Protein AF-A0A8T5R9I2-F1 (afdb_monomer_lite)

Structure (mmCIF, N/CA/C/O backbone):
data_AF-A0A8T5R9I2-F1
#
_entry.id   AF-A0A8T5R9I2-F1
#
loop_
_atom_site.group_PDB
_atom_site.id
_atom_site.type_symbol
_atom_site.label_atom_id
_atom_site.label_alt_id
_atom_site.label_comp_id
_atom_site.label_asym_id
_atom_site.label_entity_id
_atom_site.label_seq_id
_atom_site.pdbx_PDB_ins_code
_atom_site.Cartn_x
_atom_site.Cartn_y
_atom_site.Cartn_z
_atom_site.occupancy
_atom_site.B_iso_or_equiv
_atom_site.auth_seq_id
_atom_site.auth_comp_id
_atom_site.auth_asym_id
_atom_site.auth_atom_id
_atom_site.pdbx_PDB_model_num
ATOM 1 N N . MET A 1 1 ? 14.254 -10.189 0.862 1.00 51.22 1 MET A N 1
ATOM 2 C CA . MET A 1 1 ? 13.234 -10.394 -0.187 1.00 51.22 1 MET A CA 1
ATOM 3 C C . MET A 1 1 ? 13.047 -11.893 -0.341 1.00 51.22 1 MET A C 1
ATOM 5 O O . MET A 1 1 ? 14.048 -12.583 -0.498 1.00 51.22 1 MET A O 1
ATOM 9 N N . ASP A 1 2 ? 11.830 -12.402 -0.156 1.00 56.00 2 ASP A N 1
ATOM 10 C CA . ASP A 1 2 ? 11.563 -13.846 -0.142 1.00 56.00 2 ASP A CA 1
ATOM 11 C C . ASP A 1 2 ? 11.788 -14.453 -1.543 1.00 56.00 2 ASP A C 1
ATOM 13 O O . ASP A 1 2 ? 11.384 -13.859 -2.547 1.00 56.00 2 ASP A O 1
ATOM 17 N N . LYS A 1 3 ? 12.449 -15.617 -1.634 1.00 54.03 3 LYS A N 1
ATOM 18 C CA . LYS A 1 3 ? 12.781 -16.287 -2.913 1.00 54.03 3 LYS A CA 1
ATOM 19 C C . LYS A 1 3 ? 11.533 -16.571 -3.754 1.00 54.03 3 LYS A C 1
ATOM 21 O O . LYS A 1 3 ? 11.630 -16.648 -4.977 1.00 54.03 3 LYS A O 1
ATOM 26 N N . ASN A 1 4 ? 10.380 -16.708 -3.106 1.00 68.44 4 ASN A N 1
ATOM 27 C CA . ASN A 1 4 ? 9.101 -16.950 -3.763 1.00 68.44 4 ASN A CA 1
ATOM 28 C C . ASN A 1 4 ? 8.637 -15.747 -4.597 1.00 68.44 4 ASN A C 1
ATOM 30 O O . ASN A 1 4 ? 8.276 -15.930 -5.754 1.00 68.44 4 ASN A O 1
ATOM 34 N N . HIS A 1 5 ? 8.775 -14.519 -4.089 1.00 61.22 5 HIS A N 1
ATOM 35 C CA . HIS A 1 5 ? 8.391 -13.315 -4.839 1.00 61.22 5 HIS A CA 1
ATOM 36 C C . HIS A 1 5 ? 9.293 -13.054 -6.046 1.00 61.22 5 HIS A C 1
ATOM 38 O O . HIS A 1 5 ? 8.825 -12.597 -7.082 1.00 61.22 5 HIS A O 1
ATOM 44 N N . ILE A 1 6 ? 10.584 -13.392 -5.953 1.00 65.94 6 ILE A N 1
ATOM 45 C CA . ILE A 1 6 ? 11.497 -13.309 -7.105 1.00 65.94 6 ILE A CA 1
ATOM 46 C C . ILE A 1 6 ? 11.044 -14.263 -8.218 1.00 65.94 6 ILE A C 1
ATOM 48 O O . ILE A 1 6 ? 11.092 -13.900 -9.391 1.00 65.94 6 ILE A O 1
ATOM 52 N N . ARG A 1 7 ? 10.581 -15.468 -7.860 1.00 72.12 7 ARG A N 1
ATOM 53 C CA . ARG A 1 7 ? 10.082 -16.453 -8.831 1.00 72.12 7 ARG A CA 1
ATOM 54 C C . ARG A 1 7 ? 8.769 -16.019 -9.472 1.00 72.12 7 ARG A C 1
ATOM 56 O O . ARG A 1 7 ? 8.630 -16.195 -10.673 1.00 72.12 7 ARG A O 1
ATOM 63 N N . GLU A 1 8 ? 7.846 -15.438 -8.709 1.00 72.75 8 GLU A N 1
ATOM 64 C CA . GLU A 1 8 ? 6.582 -14.909 -9.246 1.00 72.75 8 GLU A CA 1
ATOM 65 C C . GLU A 1 8 ? 6.832 -13.795 -10.271 1.00 72.75 8 GLU A C 1
ATOM 67 O O . GLU A 1 8 ? 6.282 -13.832 -11.370 1.00 72.75 8 GLU A O 1
ATOM 72 N N . ILE A 1 9 ? 7.733 -12.861 -9.951 1.00 70.69 9 ILE A N 1
ATOM 73 C CA . ILE A 1 9 ? 8.132 -11.771 -10.851 1.00 70.69 9 ILE A CA 1
ATOM 74 C C . ILE A 1 9 ? 8.793 -12.316 -12.126 1.00 70.69 9 ILE A C 1
ATOM 76 O O . ILE A 1 9 ? 8.438 -11.907 -13.230 1.00 70.69 9 ILE A O 1
ATOM 80 N N . ASP A 1 10 ? 9.744 -13.246 -11.993 1.00 72.94 10 ASP A N 1
ATOM 81 C CA . ASP A 1 10 ? 10.422 -13.877 -13.135 1.00 72.94 10 ASP A CA 1
ATOM 82 C C . ASP A 1 10 ? 9.434 -14.633 -14.038 1.00 72.94 10 ASP A C 1
ATOM 84 O O . ASP A 1 10 ? 9.519 -14.561 -15.264 1.00 72.94 10 ASP A O 1
ATOM 88 N N . GLN A 1 11 ? 8.461 -15.322 -13.443 1.00 80.94 11 GLN A N 1
ATOM 89 C CA . GLN A 1 11 ? 7.458 -16.085 -14.175 1.00 80.94 11 GLN A CA 1
ATOM 90 C C . GLN A 1 11 ? 6.483 -15.172 -14.932 1.00 80.94 11 GLN A C 1
ATOM 92 O O . GLN A 1 11 ? 6.212 -15.429 -16.104 1.00 80.94 11 GLN A O 1
ATOM 97 N N . ASP A 1 12 ? 6.025 -14.077 -14.319 1.00 77.88 12 ASP A N 1
ATOM 98 C CA . ASP A 1 12 ? 5.183 -13.069 -14.977 1.00 77.88 12 ASP A CA 1
ATOM 99 C C . ASP A 1 12 ? 5.919 -12.379 -16.141 1.00 77.88 12 ASP A C 1
ATOM 101 O O . ASP A 1 12 ? 5.383 -12.260 -17.246 1.00 77.88 12 ASP A O 1
ATOM 105 N N . ILE A 1 13 ? 7.194 -12.015 -15.945 1.00 77.88 13 ILE A N 1
ATOM 106 C CA . ILE A 1 13 ? 8.041 -11.459 -17.011 1.00 77.88 13 ILE A CA 1
ATOM 107 C C . ILE A 1 13 ? 8.192 -12.464 -18.156 1.00 77.88 13 ILE A C 1
ATOM 109 O O . ILE A 1 13 ? 8.014 -12.098 -19.315 1.00 77.88 13 ILE A O 1
ATOM 113 N N . LYS A 1 14 ? 8.476 -13.737 -17.861 1.00 77.06 14 LYS A N 1
ATOM 114 C CA . LYS A 1 14 ? 8.624 -14.779 -18.887 1.00 77.06 14 LYS A CA 1
ATOM 115 C C . LYS A 1 14 ? 7.345 -15.009 -19.681 1.00 77.06 14 LYS A C 1
ATOM 117 O O . LYS A 1 14 ? 7.433 -15.163 -20.894 1.00 77.06 14 LYS A O 1
ATOM 122 N N . ILE A 1 15 ? 6.178 -15.003 -19.036 1.00 82.06 15 ILE A N 1
ATOM 123 C CA . ILE A 1 15 ? 4.882 -15.127 -19.722 1.00 82.06 15 ILE A CA 1
ATOM 124 C C . ILE A 1 15 ? 4.679 -13.950 -20.679 1.00 82.06 15 ILE A C 1
ATOM 126 O O . ILE A 1 15 ? 4.351 -14.155 -21.848 1.00 82.06 15 ILE A O 1
ATOM 130 N N . LYS A 1 16 ? 4.934 -12.724 -20.208 1.00 73.69 16 LYS A N 1
ATOM 131 C CA . LYS A 1 16 ? 4.809 -11.508 -21.020 1.00 73.69 16 LYS A CA 1
ATOM 132 C C . LYS A 1 16 ? 5.793 -11.493 -22.192 1.00 73.69 16 LYS A C 1
ATOM 134 O O . LYS A 1 16 ? 5.389 -11.178 -23.302 1.00 73.69 16 LYS A O 1
ATOM 139 N N . LEU A 1 17 ? 7.046 -11.902 -21.978 1.00 72.75 17 LEU A N 1
ATOM 140 C CA . LEU A 1 17 ? 8.055 -12.016 -23.039 1.00 72.75 17 LEU A CA 1
ATOM 141 C C . LEU A 1 17 ? 7.720 -13.125 -24.048 1.00 72.75 17 LEU A C 1
ATOM 143 O O . LEU A 1 17 ? 7.890 -12.928 -25.247 1.00 72.75 17 LEU A O 1
ATOM 147 N N . ALA A 1 18 ? 7.217 -14.274 -23.587 1.00 75.69 18 ALA A N 1
ATOM 148 C CA . ALA A 1 18 ? 6.818 -15.380 -24.457 1.00 75.69 18 ALA A CA 1
ATOM 149 C C . ALA A 1 18 ? 5.624 -15.007 -25.348 1.00 75.69 18 ALA A C 1
ATOM 151 O O . ALA A 1 18 ? 5.618 -15.342 -26.529 1.00 75.69 18 ALA A O 1
ATOM 152 N N . ALA A 1 19 ? 4.654 -14.257 -24.815 1.00 72.75 19 ALA A N 1
ATOM 153 C CA . ALA A 1 19 ? 3.534 -13.720 -25.590 1.00 72.75 19 ALA A CA 1
ATOM 154 C C . ALA A 1 19 ? 3.973 -12.726 -26.687 1.00 72.75 19 ALA A C 1
ATOM 156 O O . ALA A 1 19 ? 3.216 -12.464 -27.616 1.00 72.75 19 ALA A O 1
ATOM 157 N N . MET A 1 20 ? 5.194 -12.193 -26.589 1.00 69.75 20 MET A N 1
ATOM 158 C CA . MET A 1 20 ? 5.794 -11.253 -27.541 1.00 69.75 20 MET A CA 1
ATOM 159 C C . MET A 1 20 ? 6.828 -11.911 -28.471 1.00 69.75 20 MET A C 1
ATOM 161 O O . MET A 1 20 ? 7.540 -11.226 -29.206 1.00 69.75 20 MET A O 1
ATOM 165 N N . HIS A 1 21 ? 6.978 -13.236 -28.432 1.00 64.56 21 HIS A N 1
ATOM 166 C CA . HIS A 1 21 ? 7.962 -13.924 -29.259 1.00 64.56 21 HIS A CA 1
ATOM 167 C C . HIS A 1 21 ? 7.524 -13.939 -30.736 1.00 64.56 21 HIS A C 1
ATOM 169 O O . HIS A 1 21 ? 6.505 -14.534 -31.078 1.00 64.56 21 HIS A O 1
ATOM 175 N N . GLY A 1 22 ? 8.320 -13.333 -31.626 1.00 64.31 22 GLY A N 1
ATOM 176 C CA . GLY A 1 22 ? 8.081 -13.324 -33.081 1.00 64.31 22 GLY A CA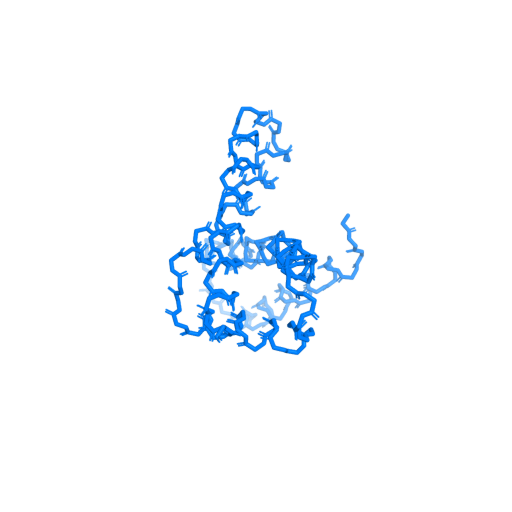 1
ATOM 177 C C . GLY A 1 22 ? 7.363 -12.082 -33.621 1.00 64.31 22 GLY A C 1
ATOM 178 O O . GLY A 1 22 ? 7.114 -11.987 -34.818 1.00 64.31 22 GLY A O 1
ATOM 179 N N . THR A 1 23 ? 7.060 -11.118 -32.758 1.00 65.50 23 THR A N 1
ATOM 180 C CA . THR A 1 23 ? 6.566 -9.788 -33.138 1.00 65.50 23 THR A CA 1
ATOM 181 C C . THR A 1 23 ? 7.727 -8.799 -33.257 1.00 65.50 23 THR A C 1
ATOM 183 O O . THR A 1 23 ? 8.582 -8.758 -32.372 1.00 65.50 23 THR A O 1
ATOM 186 N N . GLU A 1 24 ? 7.759 -7.987 -34.320 1.00 63.69 24 GLU A N 1
ATOM 187 C CA . GLU A 1 24 ? 8.683 -6.851 -34.461 1.00 63.69 24 GLU A CA 1
ATOM 188 C C . GLU A 1 24 ? 8.316 -5.760 -33.444 1.00 63.69 24 GLU A C 1
ATOM 190 O O . GLU A 1 24 ? 7.607 -4.806 -33.754 1.00 63.69 24 GLU A O 1
ATOM 195 N N . PHE A 1 25 ? 8.741 -5.918 -32.192 1.00 63.44 25 PHE A N 1
ATOM 196 C CA . PHE A 1 25 ? 8.564 -4.885 -31.177 1.00 63.44 25 PHE A CA 1
ATOM 197 C C . PHE A 1 25 ? 9.862 -4.139 -30.904 1.00 63.44 25 PHE A C 1
ATOM 199 O O . PHE A 1 25 ? 10.928 -4.727 -30.726 1.00 63.44 25 PHE A O 1
ATOM 206 N N . ASP A 1 26 ? 9.719 -2.819 -30.825 1.00 67.19 26 ASP A N 1
ATOM 207 C CA . ASP A 1 26 ? 10.735 -1.884 -30.367 1.00 67.19 26 ASP A CA 1
ATOM 208 C C . ASP A 1 26 ? 11.224 -2.284 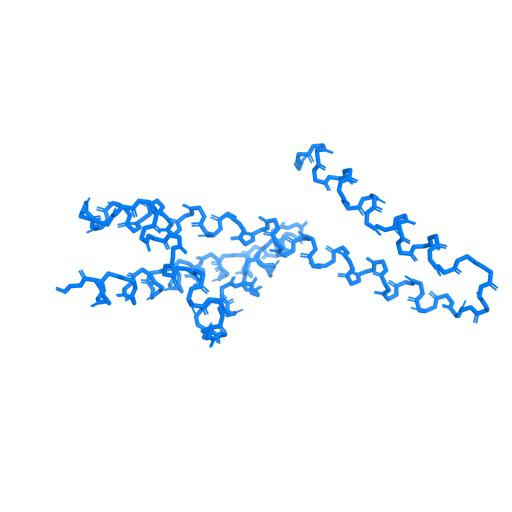-28.961 1.00 67.19 26 ASP A C 1
ATOM 210 O O . ASP A 1 26 ? 10.430 -2.590 -28.064 1.00 67.19 26 ASP A O 1
ATOM 214 N N . VAL A 1 27 ? 12.542 -2.258 -28.760 1.00 74.56 27 VAL A N 1
ATOM 215 C CA . VAL A 1 27 ? 13.227 -2.463 -27.474 1.00 74.56 27 VAL A CA 1
ATOM 216 C C . VAL A 1 27 ? 12.586 -1.626 -26.355 1.00 74.56 27 VAL A C 1
ATOM 218 O O . VAL A 1 27 ? 12.461 -2.091 -25.219 1.00 74.56 27 VAL A O 1
ATOM 221 N N . VAL A 1 28 ? 12.093 -0.427 -26.677 1.00 74.62 28 VAL A N 1
ATOM 222 C CA . VAL A 1 28 ? 11.351 0.457 -25.765 1.00 74.62 28 VAL A CA 1
ATOM 223 C C . VAL A 1 28 ? 10.088 -0.207 -25.206 1.00 74.62 28 VAL A C 1
ATOM 225 O O . VAL A 1 28 ? 9.790 -0.067 -24.017 1.00 74.62 28 VAL A O 1
ATOM 228 N N . LEU A 1 29 ? 9.349 -0.960 -26.024 1.00 77.50 29 LEU A N 1
ATOM 229 C CA . LEU A 1 29 ? 8.110 -1.623 -25.614 1.00 77.50 29 LEU A CA 1
ATOM 230 C C . LEU A 1 29 ? 8.399 -2.774 -24.641 1.00 77.50 29 LEU A C 1
ATOM 232 O O . LEU A 1 29 ? 7.724 -2.914 -23.620 1.00 77.50 29 LEU A O 1
ATOM 236 N N . MET A 1 30 ? 9.468 -3.535 -24.900 1.00 77.38 30 MET A N 1
ATOM 237 C CA . MET A 1 30 ? 9.937 -4.596 -24.005 1.00 77.38 30 MET A CA 1
ATOM 238 C C . MET A 1 30 ? 10.393 -4.032 -22.653 1.00 77.38 30 MET A C 1
ATOM 240 O O . MET A 1 30 ? 9.946 -4.509 -21.607 1.00 77.38 30 MET A O 1
ATOM 244 N N . TYR A 1 31 ? 11.216 -2.975 -22.652 1.00 79.00 31 TYR A N 1
ATOM 245 C CA . TYR A 1 31 ? 11.618 -2.301 -21.413 1.00 79.00 31 TYR A CA 1
ATOM 246 C C . TYR A 1 31 ? 10.412 -1.769 -20.642 1.00 79.00 31 TYR A C 1
ATOM 248 O O . TYR A 1 31 ? 10.341 -1.944 -19.427 1.00 79.00 31 TYR A O 1
ATOM 256 N N . THR A 1 32 ? 9.437 -1.181 -21.335 1.00 84.19 32 THR A N 1
ATOM 257 C CA . THR A 1 32 ? 8.218 -0.659 -20.707 1.00 84.19 32 THR A CA 1
ATOM 258 C C . THR A 1 32 ? 7.448 -1.764 -19.987 1.00 84.19 32 THR A C 1
ATOM 260 O O . THR A 1 32 ? 7.038 -1.575 -18.842 1.00 84.19 32 THR A O 1
ATOM 263 N N . ILE A 1 33 ? 7.291 -2.936 -20.606 1.00 83.12 33 ILE A N 1
ATOM 264 C CA . ILE A 1 33 ? 6.575 -4.075 -20.013 1.00 83.12 33 ILE A CA 1
ATOM 265 C C . ILE A 1 33 ? 7.314 -4.624 -18.794 1.00 83.12 33 ILE A C 1
ATOM 267 O O . ILE A 1 33 ? 6.696 -4.845 -17.746 1.00 83.12 33 ILE A O 1
ATOM 271 N N . VAL A 1 34 ? 8.629 -4.815 -18.903 1.00 81.88 34 VAL A N 1
ATOM 272 C CA . VAL A 1 34 ? 9.448 -5.339 -17.803 1.00 81.88 34 VAL A CA 1
ATOM 273 C C . VAL A 1 34 ? 9.450 -4.365 -16.626 1.00 81.88 34 VAL A C 1
ATOM 275 O O . VAL A 1 34 ? 9.139 -4.761 -15.503 1.00 81.88 34 VAL A O 1
ATOM 278 N N . VAL A 1 35 ? 9.724 -3.081 -16.875 1.00 83.81 35 VAL A N 1
ATOM 279 C CA . VAL A 1 35 ? 9.746 -2.046 -15.832 1.00 83.81 35 VAL A CA 1
ATOM 280 C C . VAL A 1 35 ? 8.371 -1.898 -15.187 1.00 83.81 35 VAL A C 1
ATOM 282 O O . VAL A 1 35 ? 8.286 -1.885 -13.963 1.00 83.81 35 VAL A O 1
ATOM 285 N N . SER A 1 36 ? 7.289 -1.875 -15.971 1.00 85.00 36 SER A N 1
ATOM 286 C CA . SER A 1 36 ? 5.929 -1.785 -15.423 1.00 85.00 36 SER A CA 1
ATOM 287 C C . SER A 1 36 ? 5.602 -2.975 -14.519 1.00 85.00 36 SER A C 1
ATOM 289 O O . SER A 1 36 ? 5.058 -2.792 -13.433 1.00 85.00 36 SER A O 1
ATOM 291 N N . SER A 1 37 ? 5.982 -4.189 -14.927 1.00 86.00 37 SER A N 1
ATOM 292 C CA . SER A 1 37 ? 5.739 -5.408 -14.142 1.00 86.00 37 SER A CA 1
ATOM 293 C C . SER A 1 37 ? 6.532 -5.407 -12.832 1.00 86.00 37 SER A C 1
ATOM 295 O O . SER A 1 37 ? 5.985 -5.723 -11.772 1.00 86.00 37 SER A O 1
ATOM 297 N N . LEU A 1 38 ? 7.797 -4.974 -12.875 1.00 84.38 38 LEU A N 1
ATOM 298 C CA . LEU A 1 38 ? 8.637 -4.816 -11.686 1.00 84.38 38 LEU A CA 1
ATOM 299 C C . LEU A 1 38 ? 8.084 -3.749 -10.738 1.00 84.38 38 LEU A C 1
ATOM 301 O O . LEU A 1 38 ? 7.968 -3.994 -9.539 1.00 84.38 38 LEU A O 1
ATOM 305 N N . THR A 1 39 ? 7.709 -2.581 -11.263 1.00 85.88 39 THR A N 1
ATOM 306 C CA . THR A 1 39 ? 7.147 -1.484 -10.471 1.00 85.88 39 THR A CA 1
ATOM 307 C C . THR A 1 39 ? 5.867 -1.905 -9.757 1.00 85.88 39 THR A C 1
ATOM 309 O O . THR A 1 39 ? 5.743 -1.649 -8.558 1.00 85.88 39 THR A O 1
ATOM 312 N N . THR A 1 40 ? 4.945 -2.578 -10.453 1.00 87.00 40 THR A N 1
ATOM 313 C CA . THR A 1 40 ? 3.709 -3.100 -9.849 1.00 87.00 40 THR A CA 1
ATOM 314 C C . THR A 1 40 ? 4.018 -4.118 -8.757 1.00 87.00 40 THR A C 1
ATOM 316 O O . THR A 1 40 ? 3.552 -3.966 -7.632 1.00 87.00 40 THR A O 1
ATOM 319 N N . SER A 1 41 ? 4.893 -5.086 -9.035 1.00 86.81 41 SER A N 1
ATOM 320 C CA . SER A 1 41 ? 5.231 -6.140 -8.071 1.00 86.81 41 SER A CA 1
ATOM 321 C C . SER A 1 41 ? 5.873 -5.585 -6.799 1.00 86.81 41 SER A C 1
ATOM 323 O O . SER A 1 41 ? 5.498 -5.959 -5.689 1.00 86.81 41 SER A O 1
ATOM 325 N N . ILE A 1 42 ? 6.817 -4.645 -6.934 1.00 85.94 42 ILE A N 1
ATOM 326 C CA . ILE A 1 42 ? 7.429 -3.976 -5.778 1.00 85.94 42 ILE A CA 1
ATOM 327 C C . ILE A 1 42 ? 6.355 -3.234 -4.982 1.00 85.94 42 ILE A C 1
ATOM 329 O O . ILE A 1 42 ? 6.329 -3.318 -3.756 1.00 85.94 42 ILE A O 1
ATOM 333 N N . ARG A 1 43 ? 5.457 -2.516 -5.660 1.00 89.06 43 ARG A N 1
ATOM 334 C CA . ARG A 1 43 ? 4.392 -1.763 -5.000 1.00 89.06 43 ARG A CA 1
ATOM 335 C C . ARG A 1 43 ? 3.448 -2.676 -4.213 1.00 89.06 43 ARG A C 1
ATOM 337 O O . ARG A 1 43 ? 3.162 -2.362 -3.059 1.00 89.06 43 ARG A O 1
ATOM 344 N N . ASP A 1 44 ? 3.041 -3.807 -4.781 1.00 89.88 44 ASP A N 1
ATOM 345 C CA . ASP A 1 44 ? 2.147 -4.769 -4.126 1.00 89.88 44 ASP A CA 1
ATOM 346 C C . ASP A 1 44 ? 2.792 -5.408 -2.894 1.00 89.88 44 ASP A C 1
ATOM 348 O O . ASP A 1 44 ? 2.182 -5.443 -1.823 1.00 89.88 44 ASP A O 1
ATOM 352 N N . ILE A 1 45 ? 4.057 -5.829 -3.000 1.00 89.69 45 ILE A N 1
ATOM 353 C CA . ILE A 1 45 ? 4.818 -6.383 -1.869 1.00 89.69 45 ILE A CA 1
ATOM 354 C C . ILE A 1 45 ? 4.855 -5.383 -0.710 1.00 89.69 45 ILE A C 1
ATOM 356 O O . ILE A 1 45 ? 4.521 -5.721 0.425 1.00 89.69 45 ILE A O 1
ATOM 360 N N . GLN A 1 46 ? 5.228 -4.137 -1.000 1.00 90.88 46 GLN A N 1
ATOM 361 C CA . GLN A 1 46 ? 5.404 -3.103 0.022 1.00 90.88 46 GLN A CA 1
ATOM 362 C C . GLN A 1 46 ? 4.082 -2.662 0.638 1.00 90.88 46 GLN A C 1
ATOM 364 O O . GLN A 1 46 ? 4.005 -2.276 1.805 1.00 90.88 46 GLN A O 1
ATOM 369 N N . PHE A 1 47 ? 3.012 -2.708 -0.140 1.00 93.50 47 PHE A N 1
ATOM 370 C CA . PHE A 1 47 ? 1.704 -2.341 0.349 1.00 93.50 47 PHE A CA 1
ATOM 371 C C . PHE A 1 47 ? 1.033 -3.446 1.168 1.00 93.50 47 PHE A C 1
ATOM 373 O O . PHE A 1 47 ? 0.334 -3.132 2.132 1.00 93.50 47 PHE A O 1
ATOM 380 N N . ASN A 1 48 ? 1.304 -4.720 0.878 1.00 93.31 48 ASN A N 1
ATOM 381 C CA . ASN A 1 48 ? 0.853 -5.835 1.714 1.00 93.31 48 ASN A CA 1
ATOM 382 C C . ASN A 1 48 ? 1.349 -5.715 3.166 1.00 93.31 48 ASN A C 1
ATOM 384 O O . ASN A 1 48 ? 0.632 -6.084 4.101 1.00 93.31 48 ASN A O 1
ATOM 388 N N . ASP A 1 49 ? 2.522 -5.118 3.389 1.00 92.88 49 ASP A N 1
ATOM 389 C CA . ASP A 1 49 ? 2.996 -4.781 4.735 1.00 92.88 49 ASP A CA 1
ATOM 390 C C . ASP A 1 49 ? 2.105 -3.738 5.420 1.00 92.88 49 ASP A C 1
ATOM 392 O O . ASP A 1 49 ? 1.719 -3.915 6.580 1.00 92.88 49 ASP A O 1
ATOM 396 N N . SER A 1 50 ? 1.684 -2.704 4.688 1.00 95.00 50 SER A N 1
ATOM 397 C CA . SER A 1 50 ? 0.729 -1.705 5.180 1.00 95.00 50 SER A CA 1
ATOM 398 C C . SER A 1 50 ? -0.645 -2.324 5.488 1.00 95.00 50 SER A C 1
ATOM 400 O O . SER A 1 50 ? -1.250 -1.993 6.509 1.00 95.00 50 SER A O 1
ATOM 402 N N . ILE A 1 51 ? -1.130 -3.270 4.674 1.00 95.44 51 ILE A N 1
ATOM 403 C CA . ILE A 1 51 ? -2.380 -4.016 4.927 1.00 95.44 51 ILE A CA 1
ATOM 404 C C . ILE A 1 51 ? -2.293 -4.853 6.207 1.00 95.44 51 ILE A C 1
ATOM 406 O O . ILE A 1 51 ? -3.211 -4.855 7.039 1.00 95.44 51 ILE A O 1
ATOM 410 N N . ARG A 1 52 ? -1.168 -5.547 6.400 1.00 95.06 52 ARG A N 1
ATOM 411 C CA . ARG A 1 52 ? -0.892 -6.332 7.609 1.00 95.06 52 ARG A CA 1
ATOM 412 C C . ARG A 1 52 ? -0.895 -5.448 8.853 1.00 95.06 52 ARG A C 1
ATOM 414 O O . ARG A 1 52 ? -1.446 -5.823 9.896 1.00 95.06 52 ARG A O 1
ATOM 421 N N . GLU A 1 53 ? -0.314 -4.259 8.738 1.00 95.38 53 GLU A N 1
ATOM 422 C CA . GLU A 1 53 ? -0.299 -3.263 9.799 1.00 95.38 53 GLU A CA 1
ATOM 423 C C . GLU A 1 53 ? -1.702 -2.719 10.106 1.00 95.38 53 GLU A C 1
ATOM 425 O O . GLU A 1 53 ? -2.091 -2.697 11.278 1.00 95.38 53 GLU A O 1
ATOM 430 N N . ILE A 1 54 ? -2.492 -2.364 9.084 1.00 95.69 54 ILE A N 1
ATOM 431 C CA . ILE A 1 54 ? -3.898 -1.954 9.243 1.00 95.69 54 ILE A CA 1
ATOM 432 C C . ILE A 1 54 ? -4.678 -3.029 9.993 1.00 95.69 54 ILE A C 1
ATOM 434 O O . ILE A 1 54 ? -5.308 -2.734 11.006 1.00 95.69 54 ILE A O 1
ATOM 438 N N . THR A 1 55 ? -4.582 -4.284 9.551 1.00 94.00 55 THR A N 1
ATOM 439 C CA . THR A 1 55 ? -5.292 -5.413 10.166 1.00 94.00 55 THR A CA 1
ATOM 440 C C . THR A 1 55 ? -4.925 -5.567 11.640 1.00 94.00 55 THR A C 1
ATOM 442 O O . THR A 1 55 ? -5.796 -5.715 12.502 1.00 94.00 55 THR A O 1
ATOM 445 N N . THR A 1 56 ? -3.631 -5.483 11.952 1.00 93.94 56 THR A N 1
ATOM 446 C CA . THR A 1 56 ? -3.123 -5.603 13.322 1.00 93.94 56 THR A CA 1
ATOM 447 C C . THR A 1 56 ? -3.612 -4.455 14.206 1.00 93.94 56 THR A C 1
ATOM 449 O O . THR A 1 56 ? -4.084 -4.683 15.321 1.00 93.94 56 THR A O 1
ATOM 452 N N . ARG A 1 57 ? -3.523 -3.211 13.725 1.00 94.50 57 ARG A N 1
ATOM 453 C CA . ARG A 1 57 ? -3.928 -2.018 14.481 1.00 94.50 57 ARG A CA 1
ATOM 454 C C . ARG A 1 57 ? -5.452 -1.916 14.628 1.00 94.50 57 ARG A C 1
ATOM 456 O O . ARG A 1 57 ? -5.923 -1.584 15.713 1.00 94.50 57 ARG A O 1
ATOM 463 N N . ALA A 1 58 ? -6.225 -2.269 13.600 1.00 92.81 58 ALA A N 1
ATOM 464 C CA . ALA A 1 58 ? -7.688 -2.317 13.654 1.00 92.81 58 ALA A CA 1
ATOM 465 C C . ALA A 1 58 ? -8.177 -3.309 14.718 1.00 92.81 58 ALA A C 1
ATOM 467 O O . ALA A 1 58 ? -9.017 -2.957 15.545 1.00 92.81 58 ALA A O 1
ATOM 468 N N . LYS A 1 59 ? -7.578 -4.508 14.772 1.00 90.69 59 LYS A N 1
ATOM 469 C CA . LYS A 1 59 ? -7.857 -5.507 15.816 1.00 90.69 59 LYS A CA 1
ATOM 470 C C . LYS A 1 59 ? -7.551 -5.013 17.224 1.00 90.69 59 LYS A C 1
ATOM 472 O O . LYS A 1 59 ? -8.330 -5.270 18.136 1.00 90.69 59 LYS A O 1
ATOM 477 N N . LYS A 1 60 ? -6.434 -4.302 17.405 1.00 90.19 60 LYS A N 1
ATOM 478 C CA . LYS A 1 60 ? -6.078 -3.701 18.700 1.00 90.19 60 LYS A CA 1
ATOM 479 C C . LYS A 1 60 ? -7.064 -2.609 19.117 1.00 90.19 60 LYS A C 1
ATOM 481 O O . LYS A 1 60 ? -7.335 -2.463 20.301 1.00 90.19 60 LYS A O 1
ATOM 486 N N . ARG A 1 61 ? -7.593 -1.845 18.157 1.00 88.56 61 ARG A N 1
ATOM 487 C CA . ARG A 1 61 ? -8.493 -0.716 18.422 1.00 88.56 61 ARG A CA 1
ATOM 488 C C . ARG A 1 61 ? -9.950 -1.125 18.632 1.00 88.56 61 ARG A C 1
ATOM 490 O O . ARG A 1 61 ? -10.655 -0.459 19.380 1.00 88.56 61 ARG A O 1
ATOM 497 N N . SER A 1 62 ? -10.407 -2.198 17.989 1.00 84.38 62 SER A N 1
ATOM 498 C CA . SER A 1 62 ? -11.756 -2.737 18.169 1.00 84.38 62 SER A CA 1
ATOM 499 C C . SER A 1 62 ? -11.725 -4.260 18.232 1.00 84.38 62 SER A C 1
ATOM 501 O O . SER A 1 62 ? -11.637 -4.944 17.212 1.00 84.38 62 SER A O 1
ATOM 503 N N . VAL A 1 63 ? -11.857 -4.797 19.448 1.00 76.00 63 VAL A N 1
ATOM 504 C CA . VAL A 1 63 ? -11.885 -6.248 19.707 1.00 76.00 63 VAL A CA 1
ATOM 505 C C . VAL A 1 63 ? -13.087 -6.924 19.028 1.00 76.00 63 VAL A C 1
ATOM 507 O O . VAL A 1 63 ? -13.023 -8.103 18.689 1.00 76.00 63 VAL A O 1
ATOM 510 N N . LYS A 1 64 ? -14.164 -6.166 18.775 1.00 83.00 64 LYS A N 1
ATOM 511 C CA . LYS A 1 64 ? -15.399 -6.658 18.146 1.00 83.00 64 LYS A CA 1
ATOM 512 C C . LYS A 1 64 ? -15.247 -6.962 16.653 1.00 83.00 64 LYS A C 1
ATOM 514 O O . LYS A 1 64 ? -15.989 -7.789 16.136 1.00 83.00 64 LYS A O 1
ATOM 519 N N . LEU A 1 65 ? -14.304 -6.323 15.957 1.00 86.75 65 LEU A N 1
ATOM 520 C CA . LEU A 1 65 ? -14.096 -6.570 14.530 1.00 86.75 65 LEU A CA 1
ATOM 521 C C . LEU A 1 65 ? -13.425 -7.925 14.328 1.00 86.75 65 LEU A C 1
ATOM 523 O O . LEU A 1 65 ? -12.305 -8.137 14.790 1.00 86.75 65 LEU A O 1
ATOM 527 N N . SER A 1 66 ? -14.062 -8.848 13.610 1.00 89.81 66 SER A N 1
ATOM 528 C CA . SER A 1 66 ? -13.434 -10.097 13.162 1.00 89.81 66 SER A CA 1
ATOM 529 C C . SER A 1 66 ? -12.371 -9.832 12.080 1.00 89.81 66 SER A C 1
ATOM 531 O O . SER A 1 66 ? -12.351 -8.777 11.453 1.00 89.81 66 SER A O 1
ATOM 533 N N . LYS A 1 67 ? -11.445 -10.782 11.850 1.00 90.06 67 LYS A N 1
ATOM 534 C CA . LYS A 1 67 ? -10.457 -10.635 10.756 1.00 90.06 67 LYS A CA 1
ATOM 535 C C . LYS A 1 67 ? -11.153 -10.586 9.391 1.00 90.06 67 LYS A C 1
ATOM 537 O O . LYS A 1 67 ? -10.727 -9.827 8.534 1.00 90.06 67 LYS A O 1
ATOM 542 N N . LYS A 1 68 ? -12.235 -11.356 9.236 1.00 91.38 68 LYS A N 1
ATOM 543 C CA . LYS A 1 68 ? -13.050 -11.384 8.022 1.00 91.38 68 LYS A CA 1
ATOM 544 C C . LYS A 1 68 ? -13.687 -10.021 7.744 1.00 91.38 68 LYS A C 1
ATOM 546 O O . LYS A 1 68 ? -13.481 -9.488 6.673 1.00 91.38 68 LYS A O 1
ATOM 551 N N . GLN A 1 69 ? -14.319 -9.397 8.740 1.00 91.56 69 GLN A N 1
ATOM 552 C CA . GLN A 1 69 ? -14.887 -8.049 8.578 1.00 91.56 69 GLN A CA 1
ATOM 553 C C . GLN A 1 69 ? -13.837 -6.999 8.201 1.00 91.56 69 GLN A C 1
ATOM 555 O O . GLN A 1 69 ? -14.116 -6.108 7.410 1.00 91.56 69 GLN A O 1
ATOM 560 N N . ILE A 1 70 ? -12.624 -7.095 8.756 1.00 92.50 70 ILE A N 1
ATOM 561 C CA . ILE A 1 70 ? -11.521 -6.203 8.376 1.00 92.50 70 ILE A CA 1
ATOM 562 C C . ILE A 1 70 ? -11.169 -6.396 6.897 1.00 92.50 70 ILE A C 1
ATOM 564 O O . ILE A 1 70 ? -11.037 -5.412 6.178 1.00 92.50 70 ILE A O 1
ATOM 568 N N . GLN A 1 71 ? -11.042 -7.646 6.451 1.00 92.69 71 GLN A N 1
ATOM 569 C CA . GLN A 1 71 ? -10.754 -7.967 5.057 1.00 92.69 71 GLN A CA 1
ATOM 570 C C . GLN A 1 71 ? -11.867 -7.476 4.119 1.00 92.69 71 GLN A C 1
ATOM 572 O O . GLN A 1 71 ? -11.574 -6.780 3.151 1.00 92.69 71 GLN A O 1
ATOM 577 N N . ASP A 1 72 ? -13.131 -7.746 4.457 1.00 93.38 72 ASP A N 1
ATOM 578 C CA . ASP A 1 72 ? -14.295 -7.332 3.668 1.00 93.38 72 ASP A CA 1
ATOM 579 C C . ASP A 1 72 ? -14.353 -5.797 3.515 1.00 93.38 72 ASP A C 1
ATOM 581 O O . ASP A 1 72 ? -14.654 -5.274 2.443 1.00 93.38 72 ASP A O 1
ATOM 585 N N . GLU A 1 73 ? -14.047 -5.042 4.575 1.00 92.94 73 GLU A N 1
ATOM 586 C CA . GLU A 1 73 ? -13.998 -3.576 4.507 1.00 92.94 73 GLU A CA 1
ATOM 587 C C . GLU A 1 73 ? -12.804 -3.056 3.700 1.00 92.94 73 GLU A C 1
ATOM 589 O O . GLU A 1 73 ? -12.950 -2.101 2.937 1.00 92.94 73 GLU A O 1
ATOM 594 N N . LEU A 1 74 ? -11.631 -3.682 3.821 1.00 93.56 74 LEU A N 1
ATOM 595 C CA . LEU A 1 74 ? -10.480 -3.340 2.985 1.00 93.56 74 LEU A CA 1
ATOM 596 C C . LEU A 1 74 ? -10.803 -3.542 1.502 1.00 93.56 74 LEU A C 1
ATOM 598 O O . LEU A 1 74 ? -10.566 -2.637 0.703 1.00 93.56 74 LEU A O 1
ATOM 602 N N . GLU A 1 75 ? -11.409 -4.674 1.142 1.00 92.62 75 GLU A N 1
ATOM 603 C CA . GLU A 1 75 ? -11.863 -4.964 -0.223 1.00 92.62 75 GLU A CA 1
ATOM 604 C C . GLU A 1 75 ? -12.874 -3.929 -0.723 1.00 92.62 75 GLU A C 1
ATOM 606 O O . GLU A 1 75 ? -12.728 -3.411 -1.832 1.00 92.62 75 GLU A O 1
ATOM 611 N N . LYS A 1 76 ? -13.843 -3.520 0.107 1.00 93.75 76 LYS A N 1
ATOM 612 C CA . LYS A 1 76 ? -14.769 -2.429 -0.245 1.00 93.75 76 LYS A CA 1
ATOM 613 C C . LYS A 1 76 ? -14.039 -1.117 -0.522 1.00 93.75 76 LYS A C 1
ATOM 615 O O . LYS A 1 76 ? -14.395 -0.414 -1.471 1.00 93.75 76 LYS A O 1
ATOM 620 N N . LEU A 1 77 ? -13.043 -0.761 0.291 1.00 93.44 77 LEU A N 1
ATOM 621 C CA . LEU A 1 77 ? -12.255 0.457 0.085 1.00 93.44 77 LEU A CA 1
ATOM 622 C C . LEU A 1 77 ? -11.443 0.389 -1.215 1.00 93.44 77 LEU A C 1
ATOM 624 O O . LEU A 1 77 ? -11.360 1.400 -1.915 1.00 93.44 77 LEU A O 1
ATOM 628 N N . PHE A 1 78 ? -10.909 -0.783 -1.570 1.00 89.50 78 PHE A N 1
ATOM 629 C CA . PHE A 1 78 ? -10.252 -1.008 -2.860 1.00 89.50 78 PHE A CA 1
ATOM 630 C C . PHE A 1 78 ? -11.205 -0.860 -4.038 1.00 89.50 78 PHE A C 1
ATOM 632 O O . PHE A 1 78 ? -10.936 -0.077 -4.946 1.00 89.50 78 PHE A O 1
ATOM 639 N N . MET A 1 79 ? -12.338 -1.566 -4.014 1.00 89.44 79 MET A N 1
ATOM 640 C CA . MET A 1 79 ? -13.311 -1.551 -5.110 1.00 89.44 79 MET A CA 1
ATOM 641 C C . MET A 1 79 ? -13.895 -0.156 -5.355 1.00 89.44 79 MET A C 1
ATOM 643 O O . MET A 1 79 ? -14.249 0.182 -6.480 1.00 89.44 79 MET A O 1
ATOM 647 N N . ARG A 1 80 ? -13.978 0.673 -4.309 1.00 92.38 80 ARG A N 1
ATOM 648 C CA . ARG A 1 80 ? -14.441 2.067 -4.393 1.00 92.38 80 ARG A CA 1
ATOM 649 C C . ARG A 1 80 ? -13.334 3.067 -4.721 1.00 92.38 80 ARG A C 1
ATOM 651 O O . ARG A 1 80 ? -13.601 4.265 -4.696 1.00 92.38 80 ARG A O 1
ATOM 658 N N . ASN A 1 81 ? -12.113 2.601 -4.985 1.00 88.81 81 ASN A N 1
ATOM 659 C CA . ASN A 1 81 ? -10.945 3.442 -5.233 1.00 88.81 81 ASN A CA 1
ATOM 660 C C . ASN A 1 81 ? -10.770 4.528 -4.151 1.00 88.81 81 ASN A C 1
ATOM 662 O O . ASN A 1 81 ? -10.629 5.716 -4.445 1.00 88.81 81 ASN A O 1
ATOM 666 N N . ASN A 1 82 ? -10.867 4.130 -2.876 1.00 95.31 82 ASN A N 1
ATOM 667 C CA . ASN A 1 82 ? -10.803 5.067 -1.761 1.00 95.31 82 ASN A CA 1
ATOM 668 C C . ASN A 1 82 ? -9.483 5.850 -1.776 1.00 95.31 82 ASN A C 1
ATOM 670 O O . ASN A 1 82 ? -8.404 5.262 -1.780 1.00 95.31 82 ASN A O 1
ATOM 674 N N . GLU A 1 83 ? -9.572 7.175 -1.679 1.00 96.19 83 GLU A N 1
ATOM 675 C CA . GLU A 1 83 ? -8.410 8.061 -1.764 1.00 96.19 83 GLU A CA 1
ATOM 676 C C . GLU A 1 83 ? -7.319 7.717 -0.735 1.00 96.19 83 GLU A C 1
ATOM 678 O O . GLU A 1 83 ? -6.138 7.676 -1.074 1.00 96.19 83 GLU A O 1
ATOM 683 N N . ASN A 1 84 ? -7.687 7.395 0.513 1.00 95.94 84 ASN A N 1
ATOM 684 C CA . ASN A 1 84 ? -6.698 7.050 1.537 1.00 95.94 84 ASN A CA 1
ATOM 685 C C . ASN A 1 84 ? -5.960 5.750 1.200 1.00 95.94 84 ASN A C 1
ATOM 687 O O . ASN A 1 84 ? -4.760 5.656 1.456 1.00 95.94 84 ASN A O 1
ATOM 691 N N . MET A 1 85 ? -6.659 4.771 0.615 1.00 94.62 85 MET A N 1
ATOM 692 C CA . MET A 1 85 ? -6.050 3.524 0.149 1.00 94.62 85 MET A CA 1
ATOM 693 C C . MET A 1 85 ? -5.104 3.773 -1.020 1.00 94.62 85 MET A C 1
ATOM 695 O O . MET A 1 85 ? -3.959 3.329 -0.979 1.00 94.62 85 MET A O 1
ATOM 699 N N . SER A 1 86 ? -5.535 4.544 -2.017 1.00 94.00 86 SER A N 1
ATOM 700 C CA . SER A 1 86 ? -4.725 4.855 -3.198 1.00 94.00 86 SER A CA 1
ATOM 701 C C . SER A 1 86 ? -3.487 5.689 -2.847 1.00 94.00 86 SER A C 1
ATOM 703 O O . SER A 1 86 ? -2.399 5.452 -3.377 1.00 94.00 86 SER A O 1
ATOM 705 N N . ILE A 1 87 ? -3.596 6.623 -1.897 1.00 95.81 87 ILE A N 1
ATOM 706 C CA . ILE A 1 87 ? -2.437 7.367 -1.388 1.00 95.81 87 ILE A CA 1
ATOM 707 C C . ILE A 1 87 ? -1.500 6.442 -0.606 1.00 95.81 87 ILE A C 1
ATOM 709 O O . ILE A 1 87 ? -0.287 6.492 -0.812 1.00 95.81 87 ILE A O 1
ATOM 713 N N . LEU A 1 88 ? -2.029 5.571 0.258 1.00 96.31 88 LEU A N 1
ATOM 714 C CA . LEU A 1 88 ? -1.209 4.627 1.018 1.00 96.31 88 LEU A CA 1
ATOM 715 C C . LEU A 1 88 ? -0.469 3.634 0.106 1.00 96.31 88 LEU A C 1
ATOM 717 O O . LEU A 1 88 ? 0.694 3.321 0.371 1.00 96.31 88 LEU A O 1
ATOM 721 N N . TYR A 1 89 ? -1.110 3.184 -0.973 1.00 94.06 89 TYR A N 1
ATOM 722 C CA . TYR A 1 89 ? -0.520 2.319 -1.997 1.00 94.06 89 TYR A CA 1
ATOM 723 C C . TYR A 1 89 ? 0.721 2.965 -2.623 1.00 94.06 89 TYR A C 1
ATOM 725 O O . TYR A 1 89 ? 1.807 2.384 -2.630 1.00 94.06 89 TYR A O 1
ATOM 733 N N . ASN A 1 90 ? 0.599 4.227 -3.043 1.00 93.38 90 ASN A N 1
ATOM 734 C CA . ASN A 1 90 ? 1.712 4.976 -3.624 1.00 93.38 90 ASN A CA 1
ATOM 735 C C . ASN A 1 90 ? 2.797 5.327 -2.593 1.00 93.38 90 ASN A C 1
ATOM 737 O O . ASN A 1 90 ? 3.985 5.193 -2.882 1.00 93.38 90 ASN A O 1
ATOM 741 N N . LEU A 1 91 ? 2.418 5.725 -1.375 1.00 95.81 91 LEU A N 1
ATOM 742 C CA . LEU A 1 91 ? 3.380 6.019 -0.308 1.00 95.81 91 LEU A CA 1
ATOM 743 C C . LEU A 1 91 ? 4.192 4.790 0.096 1.00 95.81 91 LEU A C 1
ATOM 745 O O . LEU A 1 91 ? 5.372 4.929 0.391 1.00 95.81 91 LEU A O 1
ATOM 749 N N . SER A 1 92 ? 3.585 3.600 0.099 1.00 94.31 92 SER A N 1
ATOM 750 C CA . SER A 1 92 ? 4.290 2.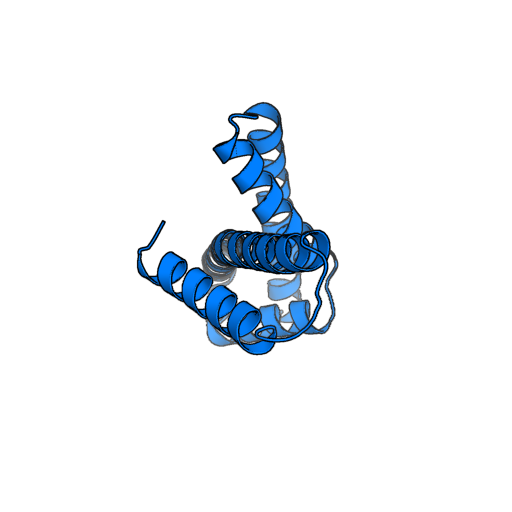350 0.413 1.00 94.31 92 SER A CA 1
ATOM 751 C C . SER A 1 92 ? 5.412 2.078 -0.591 1.00 94.31 92 SER A C 1
ATOM 753 O O . SER A 1 92 ? 6.504 1.682 -0.195 1.00 94.31 92 SER A O 1
ATOM 755 N N . TYR A 1 93 ? 5.180 2.379 -1.870 1.00 94.19 93 TYR A N 1
ATOM 756 C CA . TYR A 1 93 ? 6.203 2.280 -2.907 1.00 94.19 93 TYR A CA 1
ATOM 757 C C . TYR A 1 93 ? 7.306 3.333 -2.763 1.00 94.19 93 TYR A C 1
ATOM 759 O O . TYR A 1 93 ? 8.486 2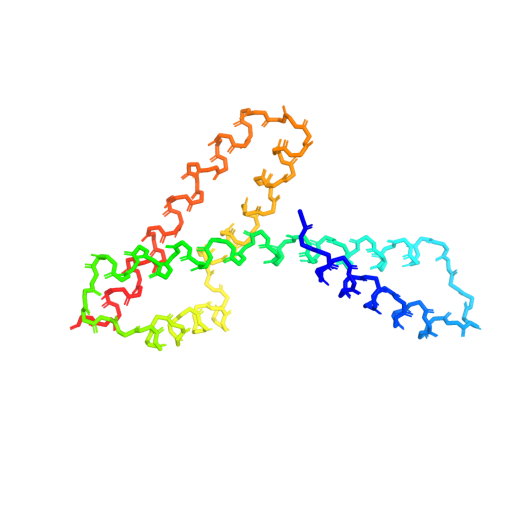.992 -2.804 1.00 94.19 93 TYR A O 1
ATOM 767 N N . ILE A 1 94 ? 6.940 4.603 -2.560 1.00 94.50 94 ILE A N 1
ATOM 768 C CA . ILE A 1 94 ? 7.918 5.695 -2.419 1.00 94.50 94 ILE A CA 1
ATOM 769 C C . ILE A 1 94 ? 8.796 5.485 -1.182 1.00 94.50 94 ILE A C 1
ATOM 771 O O . ILE A 1 94 ? 9.996 5.732 -1.249 1.00 94.50 94 ILE A O 1
ATOM 775 N N . ASP A 1 95 ? 8.222 5.002 -0.077 1.00 94.69 95 ASP A N 1
ATOM 776 C CA . ASP A 1 95 ? 8.960 4.643 1.138 1.00 94.69 95 ASP A CA 1
ATOM 777 C C . ASP A 1 95 ? 10.047 3.607 0.830 1.00 94.69 95 ASP A C 1
ATOM 779 O O . ASP A 1 95 ? 11.222 3.842 1.0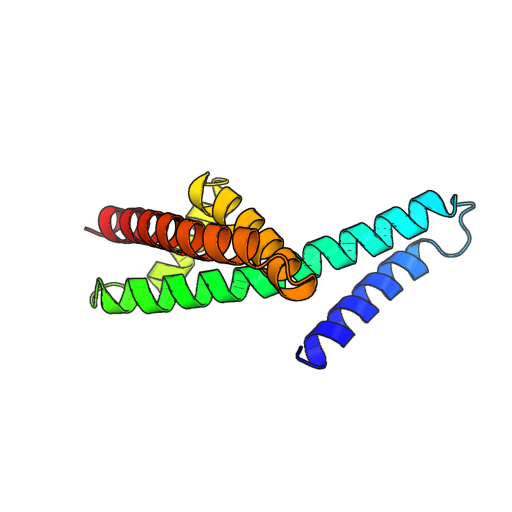99 1.00 94.69 95 ASP A O 1
ATOM 783 N N . ALA A 1 96 ? 9.676 2.513 0.159 1.00 91.75 96 ALA A N 1
ATOM 784 C CA . ALA A 1 96 ? 10.604 1.445 -0.195 1.00 91.75 96 ALA A CA 1
ATOM 785 C C . ALA A 1 96 ? 11.717 1.905 -1.147 1.00 91.75 96 ALA A C 1
ATOM 787 O O . ALA A 1 96 ? 12.879 1.530 -0.972 1.00 91.75 96 ALA A O 1
ATOM 788 N N . LEU A 1 97 ? 11.392 2.748 -2.134 1.00 91.88 97 LEU A N 1
ATOM 789 C CA . LEU A 1 97 ? 12.402 3.361 -2.998 1.00 91.88 97 LEU A CA 1
ATOM 790 C C . LEU A 1 97 ? 13.330 4.278 -2.196 1.00 91.88 97 LEU A C 1
ATOM 792 O O . LEU A 1 97 ? 14.548 4.199 -2.331 1.00 91.88 97 LEU A O 1
ATOM 796 N N . ALA A 1 98 ? 12.770 5.134 -1.341 1.00 93.62 98 ALA A N 1
ATOM 797 C CA . ALA A 1 98 ? 13.548 6.064 -0.539 1.00 93.62 98 ALA A CA 1
ATOM 798 C C . ALA A 1 98 ? 14.507 5.337 0.412 1.00 93.62 98 ALA A C 1
ATOM 800 O O . ALA A 1 98 ? 15.646 5.773 0.562 1.00 93.62 98 ALA A O 1
ATOM 801 N N . GLU A 1 99 ? 14.087 4.225 1.015 1.00 90.38 99 GLU A N 1
ATOM 802 C CA . GLU A 1 99 ? 14.968 3.380 1.822 1.00 90.38 99 GLU A CA 1
ATOM 803 C C . GLU A 1 99 ? 16.050 2.704 0.976 1.00 90.38 99 GLU A C 1
ATOM 805 O O . GLU A 1 99 ? 17.227 2.771 1.328 1.00 90.38 99 GLU A O 1
ATOM 810 N N . SER A 1 100 ? 15.676 2.123 -0.167 1.00 90.62 100 SER A N 1
ATOM 811 C CA . SER A 1 100 ? 16.607 1.401 -1.047 1.00 90.62 100 SER A CA 1
ATOM 812 C C . SER A 1 100 ? 17.717 2.299 -1.604 1.00 90.62 100 SER A C 1
ATOM 814 O O . SER A 1 100 ? 18.853 1.857 -1.752 1.00 90.62 100 SER A O 1
ATOM 816 N N . PHE A 1 101 ? 17.406 3.568 -1.880 1.00 92.25 101 PHE A N 1
ATOM 817 C CA . PHE A 1 101 ? 18.356 4.559 -2.399 1.00 92.25 101 PHE A CA 1
ATOM 818 C C . PHE A 1 101 ? 18.915 5.503 -1.321 1.00 92.25 101 PHE A C 1
ATOM 820 O O . PHE A 1 101 ? 19.554 6.503 -1.642 1.00 92.25 101 PHE A O 1
ATOM 827 N N . ASN A 1 102 ? 18.699 5.193 -0.038 1.00 91.56 102 ASN A N 1
ATOM 828 C CA . ASN A 1 102 ? 19.224 5.950 1.101 1.00 91.56 102 ASN A CA 1
ATOM 829 C C . ASN A 1 102 ? 18.792 7.438 1.150 1.00 91.56 102 ASN A C 1
ATOM 831 O O . ASN A 1 102 ? 19.483 8.302 1.695 1.00 91.56 102 ASN A O 1
ATOM 835 N N . TYR A 1 103 ? 17.602 7.759 0.636 1.00 95.88 103 TYR A N 1
ATOM 836 C CA . TYR A 1 103 ? 16.963 9.070 0.783 1.00 95.88 103 TYR A CA 1
ATOM 837 C C . TYR A 1 103 ? 16.271 9.192 2.149 1.00 95.88 103 TYR A C 1
ATOM 839 O O . TYR A 1 103 ? 15.043 9.261 2.256 1.00 95.88 103 TYR A O 1
ATOM 847 N N . LEU A 1 104 ? 17.070 9.251 3.219 1.00 94.31 104 LEU A N 1
ATOM 848 C CA . LEU A 1 104 ? 16.608 9.156 4.613 1.00 94.31 104 LEU A CA 1
ATOM 849 C C . LEU A 1 104 ? 15.503 10.158 4.988 1.00 94.31 104 LEU A C 1
ATOM 851 O O . LEU A 1 104 ? 14.562 9.813 5.707 1.00 94.31 104 LEU A O 1
ATOM 855 N N . LYS A 1 105 ? 15.581 11.403 4.494 1.00 97.44 105 LYS A N 1
ATOM 856 C CA . LYS A 1 105 ? 14.553 12.428 4.751 1.00 97.44 105 LYS A CA 1
ATOM 857 C C . LYS A 1 105 ? 13.211 12.039 4.128 1.00 97.44 105 LYS A C 1
ATOM 859 O O . LYS A 1 105 ? 12.179 12.155 4.787 1.00 97.44 105 LYS A O 1
ATOM 864 N N . THR A 1 106 ? 13.232 11.555 2.888 1.00 96.19 106 THR A N 1
ATOM 865 C CA . THR A 1 106 ? 12.036 11.113 2.163 1.00 96.19 106 THR A CA 1
ATOM 866 C C . THR A 1 106 ? 11.428 9.885 2.825 1.00 96.19 106 THR A C 1
ATOM 868 O O . THR A 1 106 ? 10.234 9.903 3.113 1.00 96.19 106 THR A O 1
ATOM 871 N N . ALA A 1 107 ? 12.239 8.880 3.168 1.00 94.75 107 ALA A N 1
ATOM 872 C CA . ALA A 1 107 ? 11.782 7.685 3.882 1.00 94.75 107 ALA A CA 1
ATOM 873 C C . ALA A 1 107 ? 11.119 8.052 5.221 1.00 94.75 107 ALA A C 1
ATOM 875 O O . ALA A 1 107 ? 10.005 7.631 5.527 1.00 94.75 107 ALA A O 1
ATOM 876 N N . ARG A 1 108 ? 11.740 8.949 6.003 1.00 97.31 108 ARG A N 1
ATOM 877 C CA . ARG A 1 108 ? 11.154 9.441 7.260 1.00 97.31 108 ARG A CA 1
ATOM 878 C C . ARG A 1 108 ? 9.787 10.097 7.049 1.00 97.31 108 ARG A C 1
ATOM 880 O O . ARG A 1 108 ? 8.860 9.822 7.810 1.00 97.31 108 ARG A O 1
ATOM 887 N N . ILE A 1 109 ? 9.656 10.966 6.046 1.00 97.75 109 ILE A N 1
ATOM 888 C CA . ILE A 1 109 ? 8.379 11.621 5.726 1.00 97.75 109 ILE A CA 1
ATOM 889 C C . ILE A 1 109 ? 7.343 10.578 5.290 1.00 97.75 109 ILE A C 1
ATOM 891 O O . ILE A 1 109 ? 6.208 10.624 5.766 1.00 97.75 109 ILE A O 1
ATOM 895 N N . CYS A 1 110 ? 7.731 9.611 4.456 1.00 96.88 110 CYS A N 1
ATOM 896 C CA . CYS A 1 110 ? 6.844 8.546 3.998 1.00 96.88 110 CYS A CA 1
ATOM 897 C C . CYS A 1 110 ? 6.312 7.715 5.166 1.00 96.88 110 CYS A C 1
ATOM 899 O O . CYS A 1 110 ? 5.101 7.546 5.263 1.00 96.88 110 CYS A O 1
ATOM 901 N N . LYS A 1 111 ? 7.157 7.299 6.117 1.00 95.75 111 LYS A N 1
ATOM 902 C CA . LYS A 1 111 ? 6.723 6.580 7.332 1.00 95.75 111 LYS A CA 1
ATOM 903 C C . LYS A 1 111 ? 5.681 7.351 8.144 1.00 95.75 111 LYS A C 1
ATOM 905 O O . LYS A 1 111 ? 4.684 6.774 8.583 1.00 95.75 111 LYS A O 1
ATOM 910 N N . ILE A 1 112 ? 5.874 8.662 8.312 1.00 97.50 112 ILE A N 1
ATOM 911 C CA . ILE A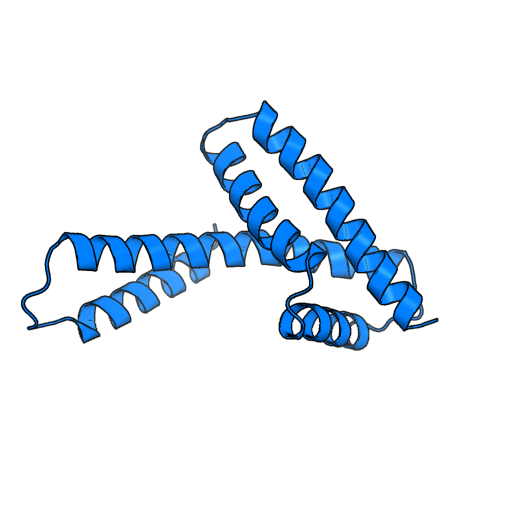 1 112 ? 4.912 9.530 9.011 1.00 97.50 112 ILE A CA 1
ATOM 912 C C . ILE A 1 112 ? 3.576 9.555 8.258 1.00 97.50 112 ILE A C 1
ATOM 914 O O . ILE A 1 112 ? 2.520 9.348 8.862 1.00 97.50 112 ILE A O 1
ATOM 918 N N . GLN A 1 113 ? 3.611 9.777 6.941 1.00 97.81 113 GLN A N 1
ATOM 919 C CA . GLN A 1 113 ? 2.396 9.832 6.129 1.00 97.81 113 GLN A CA 1
ATOM 920 C C . GLN A 1 113 ? 1.691 8.470 6.062 1.00 97.81 113 GLN A C 1
ATOM 922 O O . GLN A 1 113 ? 0.478 8.420 6.247 1.00 97.81 113 GLN A O 1
ATOM 927 N N . LYS A 1 114 ? 2.423 7.359 5.902 1.00 97.12 114 LYS A N 1
ATOM 928 C CA . LYS A 1 114 ? 1.878 5.991 5.950 1.00 97.12 114 LYS A CA 1
ATOM 929 C C . LYS A 1 114 ? 1.093 5.769 7.237 1.00 97.12 114 LYS A C 1
ATOM 931 O O . LYS A 1 114 ? -0.082 5.425 7.173 1.00 97.12 114 LYS A O 1
ATOM 936 N N . SER A 1 115 ? 1.686 6.070 8.396 1.00 97.06 115 SER A N 1
ATOM 937 C CA . SER A 1 115 ? 1.003 5.931 9.691 1.00 97.06 115 SER A CA 1
ATOM 938 C C . SER A 1 115 ? -0.286 6.766 9.765 1.00 97.06 115 SER A C 1
ATOM 940 O O . SER A 1 115 ? -1.315 6.284 10.241 1.00 97.06 115 SER A O 1
ATOM 942 N N . LYS A 1 116 ? -0.271 7.998 9.235 1.00 97.88 116 LYS A N 1
ATOM 943 C CA . LYS A 1 116 ? -1.454 8.872 9.166 1.00 97.88 116 LYS A CA 1
ATOM 944 C C . LYS A 1 116 ? -2.574 8.268 8.312 1.00 97.88 116 LYS A C 1
ATOM 946 O O . LYS A 1 116 ? -3.719 8.245 8.759 1.00 97.88 116 LYS A O 1
ATOM 951 N N . TYR A 1 117 ? -2.267 7.782 7.109 1.00 97.81 117 TYR A N 1
ATOM 952 C CA . TYR A 1 117 ? -3.272 7.192 6.218 1.00 97.81 117 TYR A CA 1
ATOM 953 C C . TYR A 1 117 ? -3.786 5.844 6.725 1.00 97.81 117 TYR A C 1
ATOM 955 O O . TYR A 1 117 ? -4.990 5.610 6.677 1.00 97.81 117 TYR A O 1
ATOM 963 N N . ILE A 1 118 ? -2.920 5.017 7.318 1.00 97.06 118 ILE A N 1
ATOM 964 C CA . ILE A 1 118 ? -3.315 3.790 8.025 1.00 97.06 118 ILE A CA 1
ATOM 965 C C . ILE A 1 118 ? -4.358 4.106 9.101 1.00 97.06 118 ILE A C 1
ATOM 967 O O . ILE A 1 118 ? -5.405 3.467 9.152 1.00 97.06 118 ILE A O 1
ATOM 971 N N . ASN A 1 119 ? -4.116 5.122 9.934 1.00 96.50 119 ASN A N 1
ATOM 972 C CA . ASN A 1 119 ? -5.060 5.493 10.986 1.00 96.50 119 ASN A CA 1
ATOM 973 C C . ASN A 1 119 ? -6.405 5.970 10.417 1.00 96.50 119 ASN A C 1
ATOM 975 O O . ASN A 1 119 ? -7.442 5.547 10.918 1.00 96.50 119 ASN A O 1
ATOM 979 N N . ARG A 1 120 ? -6.396 6.763 9.335 1.00 96.62 120 ARG A N 1
ATOM 980 C CA . ARG A 1 120 ? -7.624 7.190 8.637 1.00 96.62 120 ARG A CA 1
ATOM 981 C C . ARG A 1 120 ? -8.423 6.009 8.088 1.00 96.62 120 ARG A C 1
ATOM 983 O O . ARG A 1 120 ? -9.639 5.982 8.234 1.00 96.62 120 ARG A O 1
ATOM 990 N N . ILE A 1 121 ? -7.754 5.028 7.483 1.00 95.81 121 ILE A N 1
ATOM 991 C CA . ILE A 1 121 ? -8.399 3.803 6.987 1.00 95.81 121 ILE A CA 1
ATOM 992 C C . ILE A 1 121 ? -9.039 3.039 8.149 1.00 95.81 121 ILE A C 1
ATOM 994 O O . ILE A 1 121 ? -10.206 2.668 8.073 1.00 95.81 121 ILE A O 1
ATOM 998 N N . ILE A 1 122 ? -8.318 2.877 9.261 1.00 94.75 122 ILE A N 1
ATOM 999 C CA . ILE A 1 122 ? -8.853 2.224 10.462 1.00 94.75 122 ILE A CA 1
ATOM 1000 C C . ILE A 1 122 ? -10.063 2.989 11.015 1.00 94.75 122 ILE A C 1
ATOM 1002 O O . ILE A 1 122 ? -11.041 2.359 11.405 1.00 94.75 122 ILE A O 1
ATOM 1006 N N . ASP A 1 123 ? -10.019 4.324 11.052 1.00 94.00 123 ASP A N 1
ATOM 1007 C CA . ASP A 1 123 ? -11.148 5.153 11.494 1.00 94.00 123 ASP A CA 1
ATOM 1008 C C . ASP A 1 123 ? -12.394 4.911 10.637 1.00 94.00 123 ASP A C 1
ATOM 1010 O O . ASP A 1 123 ? -13.481 4.733 11.188 1.00 94.00 123 ASP A O 1
ATOM 1014 N N . LEU A 1 124 ? -12.239 4.855 9.310 1.00 91.69 124 LEU A N 1
ATOM 1015 C CA . LEU A 1 124 ? -13.335 4.531 8.393 1.00 91.69 124 LEU A CA 1
ATOM 1016 C C . LEU A 1 124 ? -13.919 3.150 8.713 1.00 91.69 124 LEU A C 1
ATOM 1018 O O . LEU A 1 124 ? -15.118 3.031 8.940 1.00 91.69 124 LEU A O 1
ATOM 1022 N N . MET A 1 125 ? -13.069 2.130 8.836 1.00 89.50 125 MET A N 1
ATOM 1023 C CA . MET A 1 125 ? -13.499 0.752 9.098 1.00 89.50 125 MET A CA 1
ATOM 1024 C C . MET A 1 125 ? -14.203 0.584 10.449 1.00 89.50 125 MET A C 1
ATOM 1026 O O . MET A 1 125 ? -15.190 -0.146 10.557 1.00 89.50 125 MET A O 1
ATOM 1030 N N . VAL A 1 126 ? -13.692 1.234 11.497 1.00 86.44 126 VAL A N 1
ATOM 1031 C CA . VAL A 1 126 ? -14.269 1.153 12.845 1.00 86.44 126 VAL A CA 1
ATOM 1032 C C . VAL A 1 126 ? -15.588 1.916 12.915 1.00 86.44 126 VAL A C 1
ATOM 1034 O O . VAL A 1 126 ? -16.521 1.426 13.542 1.00 86.44 126 VAL A O 1
ATOM 1037 N N . ASN A 1 127 ? -15.692 3.086 12.280 1.00 84.56 127 ASN A N 1
ATOM 1038 C CA . ASN A 1 127 ? -16.922 3.878 12.304 1.00 84.56 127 ASN A CA 1
ATOM 1039 C C . ASN A 1 127 ? -18.022 3.301 11.402 1.00 84.56 127 ASN A C 1
ATOM 1041 O O . ASN A 1 127 ? -19.188 3.455 11.736 1.00 84.56 127 ASN A O 1
ATOM 1045 N N . SER A 1 128 ? -17.681 2.600 10.316 1.00 76.00 128 SER A N 1
ATOM 1046 C CA . SER A 1 128 ? -18.662 1.869 9.498 1.00 76.00 128 SER A CA 1
ATOM 1047 C C . SER A 1 128 ? -19.263 0.639 10.195 1.00 76.00 128 SER A C 1
ATOM 1049 O O . SER A 1 128 ? -20.284 0.137 9.740 1.00 76.00 128 SER A O 1
ATOM 1051 N N . ASN A 1 129 ? -18.642 0.153 11.277 1.00 62.88 129 ASN A N 1
ATOM 1052 C CA . ASN A 1 129 ? -19.071 -1.021 12.051 1.00 62.88 129 ASN A CA 1
ATOM 1053 C C . ASN A 1 129 ? -19.474 -0.677 13.504 1.00 62.88 129 ASN A C 1
ATOM 1055 O O . ASN A 1 129 ? -19.496 -1.565 14.363 1.00 62.88 129 ASN A O 1
ATOM 1059 N N . LYS A 1 130 ? -19.718 0.605 13.796 1.00 55.94 130 LYS A N 1
ATOM 1060 C CA . LYS A 1 130 ? -20.402 1.050 15.019 1.00 55.94 130 LYS A CA 1
ATOM 1061 C C . LYS A 1 130 ? -21.905 1.014 14.801 1.00 55.94 130 LYS A C 1
ATOM 1063 O O . LYS A 1 130 ? -22.588 0.624 15.770 1.00 55.94 130 LYS A O 1
#

pLDDT: mean 86.26, std 11.25, range [51.22, 97.88]

Foldseek 3Di:
DDPVLVVVLVVQLVVVVVVCPPDPDDPVVNCVVSVVSVLVSLLVVLVVVLLVVLLVVLCVVDVPQDSVLSVVLVVVCVVVVPPLSVVLSVLSSQLVVCVVVVVVVSVVVSVVSSVVSSVVSSVVSVVVVD

Radius of gyration: 17.89 Å; chains: 1; bounding box: 40×29×54 Å

Secondary structure (DSSP, 8-state):
--HHHHHHHHHHHHHHHHTTTTS---HHHHHHHHHHHHHHHHHHHHHHHHHHHHHHHHHHH-TT--HHHHHHHHHHHHHTT-HHHHHHHHHHHHHHHHHHTT-HHHHHHHHHHHHHHHHHHHHHHHHTT-

Sequence (130 aa):
MDKNHIREIDQDIKIKLAAMHGTEFDVVLMYTIVVSSLTTSIRDIQFNDSIREITTRAKKRSVKLSKKQIQDELEKLFMRNNENMSILYNLSYIDALAESFNYLKTARICKIQKSKYINRIIDLMVNSNK